Protein AF-K0K328-F1 (afdb_monomer_lite)

Organism: Saccharothrix espanaensis (strain ATCC 51144 / DSM 44229 / JCM 9112 / NBRC 15066 / NRRL 15764) (NCBI:txid1179773)

Secondary structure (DSSP, 8-state):
--PPP---------------------TT--PPPPGGGGEEEEEEEEEEEESSHHHHHHHHHHHHHHHHHTT-SSEEEEEEEEEEEEEETTTTEEEEEEEEEEEEE-

Foldseek 3Di:
DDDDDDDDDDDDDDDDDDDPPPDPCPPPDPDPDDQVNQKDKDKFKFKAKDLDQVVRQVVRQVVRVVVRCVVAPDWDDKDKDFPDWDQDPVVSMIMTMMMIMTIGGD

pLDDT: mean 77.85, std 23.93, range [34.28, 98.5]

Radius of gyration: 21.7 Å; chains: 1; bounding box: 58×26×58 Å

Structure (mmCIF, N/CA/C/O backbone):
data_AF-K0K328-F1
#
_entry.id   AF-K0K328-F1
#
loop_
_atom_site.group_PDB
_atom_site.id
_atom_site.type_symbol
_atom_site.label_atom_id
_atom_site.label_alt_id
_atom_site.label_comp_id
_atom_site.label_asym_id
_atom_site.label_entity_id
_atom_site.label_seq_id
_atom_site.pdbx_PDB_ins_code
_atom_site.Cartn_x
_atom_site.Cartn_y
_atom_site.Cartn_z
_atom_site.occupancy
_atom_site.B_iso_or_equiv
_atom_site.auth_seq_id
_atom_site.auth_comp_id
_atom_site.auth_asym_id
_atom_site.auth_atom_id
_atom_site.pdbx_PDB_model_num
ATOM 1 N N . MET A 1 1 ? -30.742 -14.730 1.584 1.00 39.69 1 MET A N 1
ATOM 2 C CA . MET A 1 1 ? -30.727 -14.140 0.227 1.00 39.69 1 MET A CA 1
ATOM 3 C C . MET A 1 1 ? -29.279 -14.126 -0.249 1.00 39.69 1 MET A C 1
ATOM 5 O O . MET A 1 1 ? -28.465 -13.455 0.364 1.00 39.69 1 MET A O 1
ATOM 9 N N . ARG A 1 2 ? -28.933 -14.967 -1.229 1.00 35.38 2 ARG A N 1
ATOM 10 C CA . ARG A 1 2 ? -27.589 -15.106 -1.825 1.00 35.38 2 ARG A CA 1
ATOM 11 C C . ARG A 1 2 ? -27.663 -14.561 -3.255 1.00 35.38 2 ARG A C 1
ATOM 13 O O . ARG A 1 2 ? -28.539 -15.038 -3.973 1.00 35.38 2 ARG A O 1
ATOM 20 N N . PRO A 1 3 ? -26.787 -13.649 -3.701 1.00 40.34 3 PRO A N 1
ATOM 21 C CA . PRO A 1 3 ? -26.624 -13.418 -5.126 1.00 40.34 3 PRO A CA 1
ATOM 22 C C . PRO A 1 3 ? -25.615 -14.415 -5.713 1.00 40.34 3 PRO A C 1
ATOM 24 O O . PRO A 1 3 ? -24.535 -14.646 -5.168 1.00 40.34 3 PRO A O 1
ATOM 27 N N . LEU A 1 4 ? -26.046 -15.040 -6.806 1.00 41.91 4 LEU A N 1
ATOM 28 C CA . LEU A 1 4 ? -25.312 -15.956 -7.672 1.00 41.91 4 LEU A CA 1
ATOM 29 C C . LEU A 1 4 ? -24.275 -15.184 -8.504 1.00 41.91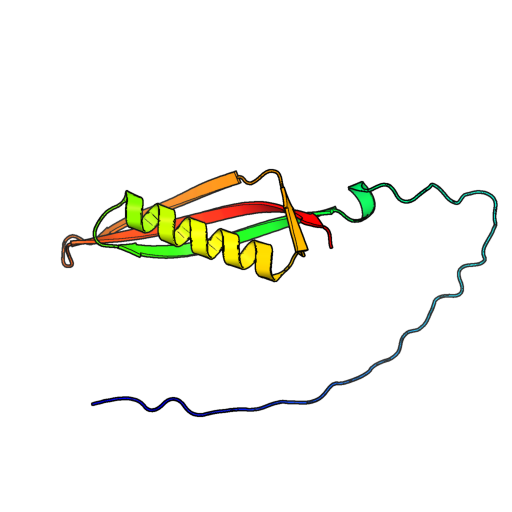 4 LEU A C 1
ATOM 31 O O . LEU A 1 4 ? -24.595 -14.153 -9.088 1.00 41.91 4 LEU A O 1
ATOM 35 N N . PHE A 1 5 ? -23.057 -15.717 -8.581 1.00 42.94 5 PHE A N 1
ATOM 36 C CA . PHE A 1 5 ? -22.024 -15.345 -9.551 1.00 42.94 5 PHE A CA 1
ATOM 37 C C . PHE A 1 5 ? -22.144 -16.246 -10.787 1.00 42.94 5 PHE A C 1
ATOM 39 O O . PHE A 1 5 ? -22.108 -17.462 -10.630 1.00 42.94 5 PHE A O 1
ATOM 46 N N . LEU A 1 6 ? -22.258 -15.666 -11.985 1.00 34.81 6 LEU A N 1
ATOM 47 C CA . LEU A 1 6 ? -22.061 -16.284 -13.314 1.00 34.81 6 LEU A CA 1
ATOM 48 C C . LEU A 1 6 ? -22.251 -15.159 -14.359 1.00 34.81 6 LEU A C 1
ATOM 50 O O . LEU A 1 6 ? -23.157 -14.358 -14.181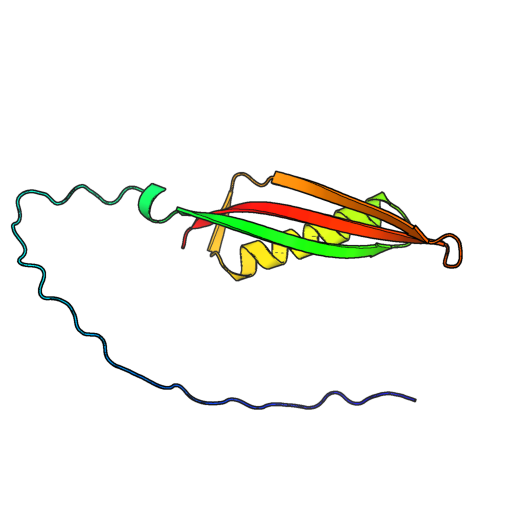 1.00 34.81 6 LEU A O 1
ATOM 54 N N . SER A 1 7 ? -21.574 -15.011 -15.495 1.00 34.28 7 SER A N 1
ATOM 55 C CA . SER A 1 7 ? -20.300 -15.448 -16.071 1.00 34.28 7 SER A CA 1
ATOM 56 C C . SER A 1 7 ? -20.155 -14.663 -17.397 1.00 34.28 7 SER A C 1
ATOM 58 O O . SER A 1 7 ? -21.168 -14.321 -18.000 1.00 34.28 7 SER A O 1
ATOM 60 N N . ALA A 1 8 ? -18.914 -14.434 -17.835 1.00 42.53 8 ALA A N 1
ATOM 61 C CA . ALA A 1 8 ? -18.434 -14.215 -19.212 1.00 42.53 8 ALA A CA 1
ATOM 62 C C . ALA A 1 8 ? -19.099 -13.184 -20.161 1.00 42.53 8 ALA A C 1
ATOM 64 O O . ALA A 1 8 ? -20.196 -13.401 -20.660 1.00 42.53 8 ALA A O 1
ATOM 65 N N . VAL A 1 9 ? -18.296 -12.212 -20.625 1.00 34.62 9 VAL A N 1
ATOM 66 C CA . VAL A 1 9 ? -18.215 -11.862 -22.059 1.00 34.62 9 VAL A CA 1
ATOM 67 C C . VAL A 1 9 ? -16.747 -11.629 -22.430 1.00 34.62 9 VAL A C 1
ATOM 69 O O . VAL A 1 9 ? -16.123 -10.657 -22.013 1.00 34.62 9 VAL A O 1
ATOM 72 N N . ILE A 1 10 ? -16.205 -12.558 -23.216 1.00 47.03 10 ILE A N 1
ATOM 73 C CA . ILE A 1 10 ? -15.003 -12.385 -24.034 1.00 47.03 10 ILE A CA 1
ATOM 74 C C . ILE A 1 10 ? -15.436 -11.576 -25.262 1.00 47.03 10 ILE A C 1
ATOM 76 O O . ILE A 1 10 ? -16.369 -11.985 -25.949 1.00 47.03 10 ILE A O 1
ATOM 80 N N . ALA A 1 11 ? -14.770 -10.456 -25.550 1.00 39.94 11 ALA A N 1
ATOM 81 C CA . ALA A 1 11 ? -14.957 -9.709 -26.793 1.00 39.94 11 ALA A CA 1
ATOM 82 C C . ALA A 1 11 ? -13.598 -9.280 -27.370 1.00 39.94 11 ALA A C 1
ATOM 84 O O . ALA A 1 11 ? -12.996 -8.289 -26.975 1.00 39.94 11 ALA A O 1
ATOM 85 N N . THR A 1 12 ? -13.122 -10.161 -28.245 1.00 41.50 12 THR A N 1
ATOM 86 C CA . THR A 1 12 ? -12.436 -9.975 -29.529 1.00 41.50 12 THR A CA 1
ATOM 87 C C . THR A 1 12 ? -11.703 -8.661 -29.826 1.00 41.50 12 THR A C 1
ATOM 89 O O . THR A 1 12 ? -12.272 -7.574 -29.863 1.00 41.50 12 THR A O 1
ATOM 92 N N . ALA A 1 13 ? -10.432 -8.850 -30.185 1.00 45.41 13 ALA A N 1
ATOM 93 C CA . ALA A 1 13 ? -9.509 -7.914 -30.802 1.00 45.41 13 ALA A CA 1
ATOM 94 C C . ALA A 1 13 ? -10.108 -7.062 -31.935 1.00 45.41 13 ALA A C 1
ATOM 96 O O . ALA A 1 13 ? -10.700 -7.581 -32.882 1.00 45.41 13 ALA A O 1
ATOM 97 N N . LEU A 1 14 ? -9.809 -5.765 -31.889 1.00 40.25 14 LEU A N 1
ATOM 98 C CA . LEU A 1 14 ? -9.791 -4.884 -33.051 1.00 40.25 14 LEU A CA 1
ATOM 99 C C . LEU A 1 14 ? -8.333 -4.513 -33.328 1.00 40.25 14 LEU A C 1
ATOM 101 O O . LEU A 1 14 ? -7.743 -3.670 -32.658 1.00 40.25 14 LEU A O 1
ATOM 105 N N . LEU A 1 15 ? -7.757 -5.214 -34.307 1.00 46.06 15 LEU A N 1
ATOM 106 C CA . LEU A 1 15 ? -6.562 -4.793 -35.028 1.00 46.06 15 LEU A CA 1
ATOM 107 C C . LEU A 1 15 ? -6.820 -3.436 -35.686 1.00 46.06 15 LEU A C 1
ATOM 109 O O . LEU A 1 15 ? -7.807 -3.311 -36.402 1.00 46.06 15 LEU A O 1
ATOM 113 N N . LEU A 1 16 ? -5.889 -2.492 -35.560 1.00 39.25 16 LEU A N 1
ATOM 114 C CA . LEU A 1 16 ? -5.620 -1.482 -36.588 1.00 39.25 16 LEU A CA 1
ATOM 115 C C . LEU A 1 16 ? -4.098 -1.186 -36.624 1.00 39.25 16 LEU A C 1
ATOM 117 O O . LEU A 1 16 ? -3.400 -1.450 -35.645 1.00 39.25 16 LEU A O 1
ATOM 121 N N . PRO A 1 17 ? -3.565 -0.752 -37.780 1.00 39.78 17 PRO A N 1
ATOM 122 C CA . PRO A 1 17 ? -2.297 -1.223 -38.334 1.00 39.78 17 PRO A CA 1
ATOM 123 C C . PRO A 1 17 ? -1.038 -0.594 -37.734 1.00 39.78 17 PRO A C 1
ATOM 125 O O . PRO A 1 17 ? -0.935 0.617 -37.549 1.00 39.78 17 PRO A O 1
ATOM 128 N N . ALA A 1 18 ? -0.028 -1.448 -37.564 1.00 42.12 18 ALA A N 1
ATOM 129 C CA . ALA A 1 18 ? 1.363 -1.057 -37.448 1.00 42.12 18 ALA A CA 1
ATOM 130 C C . ALA A 1 18 ? 1.844 -0.466 -38.783 1.00 42.12 18 ALA A C 1
ATOM 132 O O . ALA A 1 18 ? 2.024 -1.186 -39.763 1.00 42.12 18 ALA A O 1
ATOM 133 N N . THR A 1 19 ? 2.093 0.837 -38.818 1.00 43.16 19 THR A N 1
ATOM 134 C CA . THR A 1 19 ? 3.091 1.403 -39.728 1.00 43.16 19 THR A CA 1
ATOM 135 C C . THR A 1 19 ? 4.434 1.383 -39.007 1.00 43.16 19 THR A C 1
ATOM 137 O O . THR A 1 19 ? 4.629 2.205 -38.108 1.00 43.16 19 THR A O 1
ATOM 140 N N . PRO A 1 20 ? 5.384 0.497 -39.353 1.00 41.09 20 PRO A N 1
ATOM 141 C CA . PRO A 1 20 ? 6.772 0.793 -39.058 1.00 41.09 20 PRO A CA 1
ATOM 142 C C . PRO A 1 20 ? 7.144 1.995 -39.928 1.00 41.09 20 PRO A C 1
ATOM 144 O O . PRO A 1 20 ? 7.231 1.894 -41.151 1.00 41.09 20 PRO A O 1
ATOM 147 N N . ALA A 1 21 ? 7.303 3.160 -39.303 1.00 39.59 21 ALA A N 1
ATOM 148 C CA . ALA A 1 21 ? 8.051 4.235 -39.927 1.00 39.59 21 ALA A CA 1
ATOM 149 C C . ALA A 1 21 ? 9.443 3.669 -40.223 1.00 39.59 21 ALA A C 1
ATOM 151 O O . ALA A 1 21 ? 10.137 3.226 -39.307 1.00 39.59 21 ALA A O 1
ATOM 152 N N . SER A 1 22 ? 9.800 3.603 -41.504 1.00 44.69 22 SER A N 1
ATOM 153 C CA . SER A 1 22 ? 11.115 3.182 -41.968 1.00 44.69 22 SER A CA 1
ATOM 154 C C . SER A 1 22 ? 12.178 4.058 -41.311 1.00 44.69 22 SER A C 1
ATOM 156 O O . SER A 1 22 ? 12.446 5.168 -41.762 1.00 44.69 22 SER A O 1
ATOM 158 N N . ALA A 1 23 ? 12.768 3.568 -40.224 1.00 45.69 23 ALA A N 1
ATOM 159 C CA . ALA A 1 23 ? 13.988 4.125 -39.682 1.00 45.69 23 ALA A CA 1
ATOM 160 C C . ALA A 1 23 ? 15.114 3.693 -40.621 1.00 45.69 23 ALA A C 1
ATOM 162 O O . ALA A 1 23 ? 15.509 2.530 -40.651 1.00 45.69 23 ALA A O 1
ATOM 163 N N . THR A 1 24 ? 15.584 4.629 -41.438 1.00 43.47 24 THR A N 1
ATOM 164 C CA . THR A 1 24 ? 16.901 4.574 -42.070 1.00 43.47 24 THR A CA 1
ATOM 165 C C . THR A 1 24 ? 17.936 4.256 -40.995 1.00 43.47 24 THR A C 1
ATOM 167 O O . THR A 1 24 ? 18.235 5.093 -40.145 1.00 43.47 24 THR A O 1
ATOM 170 N N . THR A 1 25 ? 18.436 3.023 -41.000 1.00 45.47 25 THR A N 1
ATOM 171 C CA . THR A 1 25 ? 19.501 2.566 -40.112 1.00 45.47 25 THR A CA 1
ATOM 172 C C . THR A 1 25 ? 20.817 3.161 -40.597 1.00 45.47 25 THR A C 1
ATOM 174 O O . THR A 1 25 ? 21.470 2.610 -41.479 1.00 45.47 25 THR A O 1
ATOM 177 N N . ASP A 1 26 ? 21.194 4.307 -40.037 1.00 45.47 26 ASP A N 1
ATOM 178 C CA . ASP A 1 26 ? 22.576 4.774 -40.070 1.00 45.47 26 ASP A CA 1
ATOM 179 C C . ASP A 1 26 ? 23.320 4.045 -38.927 1.00 45.47 26 ASP A C 1
ATOM 181 O O . ASP A 1 26 ? 22.944 4.203 -37.760 1.00 45.47 26 ASP A O 1
ATOM 185 N N . PRO A 1 27 ? 24.306 3.168 -39.196 1.00 48.41 27 PRO A N 1
ATOM 186 C CA . PRO A 1 27 ? 24.867 2.255 -38.191 1.00 48.41 27 PRO A CA 1
ATOM 187 C C . PRO A 1 27 ? 25.812 2.925 -37.174 1.00 48.41 27 PRO A C 1
ATOM 189 O O . PRO A 1 27 ? 26.465 2.229 -36.398 1.00 48.41 27 PRO A O 1
ATOM 192 N N . ALA A 1 28 ? 25.905 4.257 -37.148 1.00 52.31 28 ALA A N 1
ATOM 193 C CA . ALA A 1 28 ? 26.913 4.981 -36.371 1.00 52.31 28 ALA A CA 1
ATOM 194 C C . ALA A 1 28 ? 26.473 5.442 -34.965 1.00 52.31 28 ALA A C 1
ATOM 196 O O . ALA A 1 28 ? 27.301 5.979 -34.231 1.00 52.31 28 ALA A O 1
ATOM 197 N N . THR A 1 29 ? 25.221 5.215 -34.544 1.00 54.19 29 THR A N 1
ATOM 198 C CA . THR A 1 29 ? 24.727 5.773 -33.264 1.00 54.19 29 THR A CA 1
ATOM 199 C C . THR A 1 29 ? 23.797 4.839 -32.486 1.00 54.19 29 THR A C 1
ATOM 201 O O . THR A 1 29 ? 22.813 5.273 -31.892 1.00 54.19 29 THR A O 1
ATOM 204 N N . ALA A 1 30 ? 24.091 3.538 -32.450 1.00 51.94 30 ALA A N 1
ATOM 205 C CA . ALA A 1 30 ? 23.432 2.635 -31.508 1.00 51.94 30 ALA A CA 1
ATOM 206 C C . ALA A 1 30 ? 24.031 2.840 -30.104 1.00 51.94 30 ALA A C 1
ATOM 208 O O . ALA A 1 30 ? 25.015 2.201 -29.734 1.00 51.94 30 ALA A O 1
ATOM 209 N N . HIS A 1 31 ? 23.465 3.763 -29.323 1.00 60.59 31 HIS A N 1
ATOM 210 C CA . HIS A 1 31 ? 23.716 3.782 -27.882 1.00 60.59 31 HIS A CA 1
ATOM 211 C C . HIS A 1 31 ? 23.148 2.476 -27.299 1.00 60.59 31 HIS A C 1
ATOM 213 O O . HIS A 1 31 ? 22.010 2.130 -27.631 1.00 60.59 31 HIS A O 1
ATOM 219 N N . PRO A 1 32 ? 23.902 1.707 -26.495 1.00 61.12 32 PRO A N 1
ATOM 220 C CA . PRO A 1 32 ? 23.358 0.496 -25.901 1.00 61.12 32 PRO A CA 1
ATOM 221 C C . PRO A 1 32 ? 22.195 0.889 -24.988 1.00 61.12 32 PRO A C 1
ATOM 223 O O . PRO A 1 32 ? 22.380 1.706 -24.087 1.00 61.12 32 PRO A O 1
ATOM 226 N N . ALA A 1 33 ? 21.008 0.327 -25.234 1.00 63.75 33 ALA A N 1
ATOM 227 C CA . ALA A 1 33 ? 19.867 0.503 -24.346 1.00 63.75 33 ALA A CA 1
ATOM 228 C C . ALA A 1 33 ? 20.283 0.059 -22.938 1.00 63.75 33 ALA A C 1
ATOM 230 O O . ALA A 1 33 ? 20.724 -1.074 -22.721 1.00 63.75 33 ALA A O 1
ATOM 231 N N . THR A 1 34 ? 20.220 0.985 -21.994 1.00 64.44 34 THR A N 1
ATOM 232 C CA . THR A 1 34 ? 20.568 0.749 -20.599 1.00 64.44 34 THR A CA 1
ATOM 233 C C . THR A 1 34 ? 19.359 0.181 -19.860 1.00 64.44 34 THR A C 1
ATOM 235 O O . THR A 1 34 ? 18.219 0.369 -20.271 1.00 64.44 34 THR A O 1
ATOM 238 N N . ALA A 1 35 ? 19.569 -0.494 -18.724 1.00 60.88 35 ALA A N 1
ATOM 239 C CA . ALA A 1 35 ? 18.464 -0.992 -17.894 1.00 60.88 35 ALA A CA 1
ATOM 240 C C . ALA A 1 35 ? 17.478 0.120 -17.471 1.00 60.88 35 ALA A C 1
ATOM 242 O O . ALA A 1 35 ? 16.312 -0.164 -17.218 1.00 60.88 35 ALA A O 1
ATOM 243 N N . ALA A 1 36 ? 17.927 1.382 -17.438 1.00 63.09 36 ALA A N 1
ATOM 244 C CA . ALA A 1 36 ? 17.075 2.535 -17.166 1.00 63.09 36 ALA A CA 1
ATOM 245 C C . ALA A 1 36 ? 15.998 2.748 -18.245 1.00 63.09 36 ALA A C 1
ATOM 247 O O . ALA A 1 36 ? 14.884 3.144 -17.905 1.00 63.09 36 ALA A O 1
ATOM 248 N N . ASP A 1 37 ? 16.292 2.410 -19.506 1.00 71.44 37 ASP A N 1
ATOM 249 C CA . ASP A 1 37 ? 15.388 2.603 -20.650 1.00 71.44 37 ASP A CA 1
ATOM 250 C C . ASP A 1 37 ? 14.163 1.674 -20.607 1.00 71.44 37 ASP A C 1
ATOM 252 O O . ASP A 1 37 ? 13.157 1.939 -21.263 1.00 71.44 37 ASP A O 1
ATOM 256 N N . TYR A 1 38 ? 14.219 0.616 -19.791 1.00 76.38 38 TYR A N 1
ATOM 257 C CA . TYR A 1 38 ? 13.124 -0.338 -19.584 1.00 76.38 38 TYR A CA 1
ATOM 258 C C . TYR A 1 38 ? 12.438 -0.181 -18.225 1.00 76.38 38 TYR A C 1
ATOM 260 O O . TYR A 1 38 ? 11.557 -0.970 -17.888 1.00 76.38 38 TYR A O 1
ATOM 268 N N . THR A 1 39 ? 12.831 0.814 -17.423 1.00 87.25 39 THR A N 1
ATOM 269 C CA . THR A 1 39 ? 12.221 1.062 -16.112 1.00 87.25 39 THR A CA 1
ATOM 270 C C . THR A 1 39 ? 11.275 2.255 -16.138 1.00 87.25 39 THR A C 1
ATOM 272 O O . THR A 1 39 ? 11.621 3.336 -16.602 1.00 87.25 39 THR A O 1
ATOM 275 N N . VAL A 1 40 ? 10.076 2.078 -15.586 1.00 90.56 40 VAL A N 1
ATOM 276 C CA . VAL A 1 40 ? 9.007 3.078 -15.558 1.00 90.56 40 VAL A CA 1
ATOM 277 C C . VAL A 1 40 ? 8.536 3.297 -14.119 1.00 90.56 40 VAL A C 1
ATOM 279 O O . VAL A 1 40 ? 8.178 2.332 -13.436 1.00 90.56 40 VAL A O 1
ATOM 282 N N . PRO A 1 41 ? 8.482 4.550 -13.631 1.00 92.69 41 PRO A N 1
ATOM 283 C CA . PRO A 1 41 ? 7.845 4.868 -12.360 1.00 92.69 41 PRO A CA 1
ATOM 284 C C . PRO A 1 41 ? 6.351 4.541 -12.398 1.00 92.69 41 PRO A C 1
ATOM 286 O O . PRO A 1 41 ? 5.632 4.936 -13.316 1.00 92.69 41 PRO A O 1
ATOM 289 N N . ARG A 1 42 ? 5.867 3.846 -11.373 1.00 93.25 42 ARG A N 1
ATOM 290 C CA . ARG A 1 42 ? 4.465 3.465 -11.215 1.00 93.25 42 ARG A CA 1
ATOM 291 C C . ARG A 1 42 ? 3.967 3.859 -9.839 1.00 93.25 42 ARG A C 1
ATOM 293 O O . ARG A 1 42 ? 4.706 3.840 -8.855 1.00 93.25 42 ARG A O 1
ATOM 300 N N . SER A 1 43 ? 2.685 4.183 -9.772 1.00 96.00 43 SER A N 1
ATOM 301 C CA . SER A 1 43 ? 1.993 4.416 -8.517 1.00 96.00 43 SER A CA 1
ATOM 302 C C . SER A 1 43 ? 0.551 3.944 -8.600 1.00 96.00 43 SER A C 1
ATOM 304 O O . SER A 1 43 ? -0.059 3.928 -9.669 1.00 96.00 43 SER A O 1
ATOM 306 N N . ALA A 1 44 ? 0.015 3.546 -7.455 1.00 97.12 44 ALA A N 1
ATOM 307 C CA . ALA A 1 44 ? -1.391 3.237 -7.298 1.00 97.12 44 ALA A CA 1
ATOM 308 C C . ALA A 1 44 ? -1.855 3.650 -5.906 1.00 97.12 44 ALA A C 1
ATOM 310 O O . ALA A 1 44 ? -1.085 3.646 -4.943 1.00 97.12 44 ALA A O 1
ATOM 311 N N . THR A 1 45 ? -3.138 3.970 -5.806 1.00 98.12 45 THR A N 1
ATOM 312 C CA . THR A 1 45 ? -3.792 4.287 -4.541 1.00 98.12 45 THR A CA 1
ATOM 313 C C . THR A 1 45 ? -4.879 3.262 -4.297 1.00 98.12 45 THR A C 1
ATOM 315 O O . THR A 1 45 ? -5.619 2.890 -5.206 1.00 98.12 45 THR A O 1
ATOM 318 N N . SER A 1 46 ? -4.981 2.783 -3.067 1.00 98.19 46 SER A N 1
ATOM 319 C CA . SER A 1 46 ? -6.030 1.851 -2.666 1.00 98.19 46 SER A CA 1
ATOM 320 C C . SER A 1 46 ? -6.520 2.163 -1.267 1.00 98.19 46 SER A C 1
ATOM 322 O O . SER A 1 46 ? -5.863 2.858 -0.491 1.00 98.19 46 SER A O 1
ATOM 324 N N . SER A 1 47 ? -7.708 1.659 -0.958 1.00 97.94 47 SER A N 1
ATOM 325 C CA . SER A 1 47 ? -8.356 1.853 0.329 1.00 97.94 47 SER A CA 1
ATOM 326 C C . SER A 1 47 ? -8.861 0.541 0.893 1.00 97.94 47 SER A C 1
ATOM 328 O O . SER A 1 47 ? -9.355 -0.304 0.148 1.00 97.94 47 SER A O 1
ATOM 330 N N . ALA A 1 48 ? -8.780 0.401 2.209 1.00 98.00 48 ALA A N 1
ATOM 331 C CA . ALA A 1 48 ? -9.261 -0.768 2.920 1.00 98.00 48 ALA A CA 1
ATOM 332 C C . ALA A 1 48 ? -9.793 -0.381 4.301 1.00 98.00 48 ALA A C 1
ATOM 334 O O . ALA A 1 48 ? -9.434 0.668 4.841 1.00 98.00 48 ALA A O 1
ATOM 335 N N . SER A 1 49 ? -10.629 -1.251 4.868 1.00 97.88 49 SER A N 1
ATOM 336 C CA . SER A 1 49 ? -11.177 -1.072 6.210 1.00 97.88 49 SER A CA 1
ATOM 337 C C . SER A 1 49 ? -10.901 -2.285 7.089 1.00 97.88 49 SER A C 1
ATOM 339 O O . SER A 1 49 ? -11.029 -3.421 6.636 1.00 97.88 49 SER A O 1
ATOM 341 N N . ALA A 1 50 ? -10.554 -2.043 8.351 1.00 97.69 50 ALA A N 1
ATOM 342 C CA . ALA A 1 50 ? -10.285 -3.079 9.345 1.00 97.69 50 ALA A CA 1
ATOM 343 C C . ALA A 1 50 ? -10.665 -2.606 10.757 1.00 97.69 50 ALA A C 1
ATOM 345 O O . ALA A 1 50 ? -10.926 -1.428 10.981 1.00 97.69 50 ALA A O 1
ATOM 346 N N . ARG A 1 51 ? -10.682 -3.524 11.732 1.00 96.19 51 ARG A N 1
ATOM 347 C CA . ARG A 1 51 ? -10.981 -3.205 13.145 1.00 96.19 51 ARG A CA 1
ATOM 348 C C . ARG A 1 51 ? -9.847 -2.474 13.881 1.00 96.19 51 ARG A C 1
ATOM 350 O O . ARG A 1 51 ? -10.045 -2.063 15.014 1.00 96.19 51 ARG A O 1
ATOM 357 N N . GLY A 1 52 ? -8.687 -2.302 13.252 1.00 95.19 52 GLY A N 1
ATOM 358 C CA . GLY A 1 52 ? -7.565 -1.527 13.783 1.00 95.19 52 GLY A CA 1
ATOM 359 C C . GLY A 1 52 ? -6.965 -0.636 12.702 1.00 95.19 52 GLY A C 1
ATOM 360 O O . GLY A 1 52 ? -7.009 -0.993 11.521 1.00 95.19 52 GLY A O 1
ATOM 361 N N . SER A 1 53 ? -6.412 0.509 13.105 1.00 96.56 53 SER A N 1
ATOM 362 C CA . SER A 1 53 ? -5.771 1.470 12.200 1.00 96.56 53 SER A CA 1
ATOM 363 C C . SER A 1 53 ? -4.659 0.822 11.385 1.00 96.56 53 SER A C 1
ATOM 365 O O . SER A 1 53 ? -4.637 0.953 10.163 1.00 96.56 53 SER A O 1
ATOM 367 N N . ASP A 1 54 ? -3.791 0.062 12.049 1.00 97.75 54 ASP A N 1
ATOM 368 C CA . ASP A 1 54 ? -2.598 -0.518 11.432 1.00 97.75 54 ASP A CA 1
ATOM 369 C C . ASP A 1 54 ? -2.988 -1.596 10.425 1.00 97.75 54 ASP A C 1
ATOM 371 O O . ASP A 1 54 ? -2.541 -1.570 9.284 1.00 97.75 54 ASP A O 1
ATOM 375 N N . ALA A 1 55 ? -3.947 -2.452 10.788 1.00 97.81 55 ALA A N 1
ATOM 376 C CA . ALA A 1 55 ? -4.500 -3.448 9.878 1.00 97.81 55 ALA A CA 1
ATOM 377 C C . ALA A 1 55 ? -5.170 -2.806 8.648 1.00 97.81 55 ALA A C 1
ATOM 379 O O . ALA A 1 55 ? -5.053 -3.328 7.540 1.00 97.81 55 ALA A O 1
ATOM 380 N N . ALA A 1 56 ? -5.861 -1.670 8.810 1.00 97.75 56 ALA A N 1
ATOM 381 C CA . ALA A 1 56 ? -6.466 -0.959 7.684 1.00 97.75 56 ALA A CA 1
ATOM 382 C C . ALA A 1 56 ? -5.390 -0.373 6.754 1.00 97.75 56 ALA A C 1
ATOM 384 O O . ALA A 1 56 ? -5.521 -0.466 5.532 1.00 97.75 56 ALA A O 1
ATOM 385 N N . ILE A 1 57 ? -4.319 0.191 7.324 1.00 98.31 57 ILE A N 1
ATOM 386 C CA . ILE A 1 57 ? -3.176 0.742 6.584 1.00 98.31 57 ILE A CA 1
ATOM 387 C C . ILE A 1 57 ? -2.425 -0.364 5.839 1.00 98.31 57 ILE A C 1
ATOM 389 O O . ILE A 1 57 ? -2.215 -0.238 4.635 1.00 98.31 57 ILE A O 1
ATOM 393 N N . GLU A 1 58 ? -2.051 -1.451 6.515 1.00 98.25 58 GLU A N 1
ATOM 394 C CA . GLU A 1 58 ? -1.320 -2.577 5.921 1.00 98.25 58 GLU A CA 1
ATOM 395 C C . GLU A 1 58 ? -2.110 -3.230 4.784 1.00 98.25 58 GLU A C 1
ATOM 397 O O . GLU A 1 58 ? -1.555 -3.536 3.723 1.00 98.25 58 GLU A O 1
ATOM 402 N N . LEU A 1 59 ? -3.422 -3.392 4.966 1.00 98.19 59 LEU A N 1
ATOM 403 C CA . LEU A 1 59 ? -4.293 -3.961 3.947 1.00 98.19 59 LEU A CA 1
ATOM 404 C C . LEU A 1 59 ? -4.418 -3.032 2.731 1.00 98.19 59 LEU A C 1
ATOM 406 O O . LEU A 1 59 ? -4.262 -3.479 1.594 1.00 98.19 59 LEU A O 1
ATOM 410 N N . ALA A 1 60 ? -4.625 -1.730 2.954 1.00 98.00 60 ALA A N 1
ATOM 411 C CA . ALA A 1 60 ? -4.667 -0.738 1.881 1.00 98.00 60 ALA A CA 1
ATOM 412 C C . ALA A 1 60 ? -3.326 -0.650 1.131 1.00 98.00 60 ALA A C 1
ATOM 414 O O . ALA A 1 60 ? -3.314 -0.588 -0.099 1.00 98.00 60 ALA A O 1
ATOM 415 N N . ALA A 1 61 ? -2.201 -0.701 1.852 1.00 97.88 61 ALA A N 1
ATOM 416 C CA . ALA A 1 61 ? -0.858 -0.719 1.279 1.00 97.88 61 ALA A CA 1
ATOM 417 C C . ALA A 1 61 ? -0.622 -1.972 0.425 1.00 97.88 61 ALA A C 1
ATOM 419 O O . ALA A 1 61 ? -0.079 -1.874 -0.674 1.00 97.88 61 ALA A O 1
ATOM 420 N N . SER A 1 62 ? -1.076 -3.135 0.896 1.00 98.19 62 SER A N 1
ATOM 421 C CA . SER A 1 62 ? -0.975 -4.404 0.169 1.00 98.19 62 SER A CA 1
ATOM 422 C C . SER A 1 62 ? -1.778 -4.378 -1.1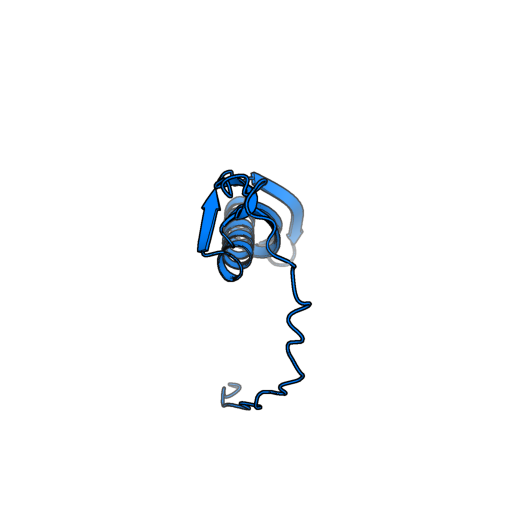32 1.00 98.19 62 SER A C 1
ATOM 424 O O . SER A 1 62 ? -1.269 -4.790 -2.174 1.00 98.19 62 SER A O 1
ATOM 426 N N . TYR A 1 63 ? -2.997 -3.831 -1.108 1.00 98.00 63 TYR A N 1
ATOM 427 C CA . TYR A 1 63 ? -3.803 -3.652 -2.319 1.00 98.00 63 TYR A CA 1
ATOM 428 C C . TYR A 1 63 ? -3.184 -2.645 -3.293 1.00 98.00 63 TYR A C 1
ATOM 430 O O . TYR A 1 63 ? -3.092 -2.938 -4.484 1.00 98.00 63 TYR A O 1
ATOM 438 N N . ALA A 1 64 ? -2.678 -1.511 -2.798 1.00 97.38 64 ALA A N 1
ATOM 439 C CA . ALA A 1 64 ? -1.993 -0.526 -3.634 1.00 97.38 64 ALA A CA 1
ATOM 440 C C . ALA A 1 64 ? -0.734 -1.123 -4.283 1.00 97.38 64 ALA A C 1
ATOM 442 O O . ALA A 1 64 ? -0.493 -0.940 -5.475 1.00 97.38 64 ALA A O 1
ATOM 443 N N . ARG A 1 65 ? 0.040 -1.907 -3.523 1.00 96.25 65 ARG A N 1
ATOM 444 C CA . ARG A 1 65 ? 1.195 -2.647 -4.037 1.00 96.25 65 ARG A CA 1
ATOM 445 C C . ARG A 1 65 ? 0.785 -3.637 -5.124 1.00 96.25 65 ARG A C 1
ATOM 447 O O . ARG A 1 65 ? 1.399 -3.655 -6.186 1.00 96.25 65 ARG A O 1
ATOM 454 N N . GLY A 1 66 ? -0.257 -4.429 -4.873 1.00 95.94 66 GLY A N 1
ATOM 455 C CA . GLY A 1 66 ? -0.793 -5.381 -5.845 1.00 95.94 66 GLY A CA 1
ATOM 456 C C . GLY A 1 66 ? -1.205 -4.704 -7.153 1.00 95.94 66 GLY A C 1
ATOM 457 O O . GLY A 1 66 ? -0.881 -5.206 -8.224 1.00 95.94 66 GLY A O 1
ATOM 458 N N . ALA A 1 67 ? -1.828 -3.526 -7.077 1.00 94.81 67 ALA A N 1
ATOM 459 C CA . ALA A 1 67 ? -2.195 -2.741 -8.253 1.00 94.81 67 ALA A CA 1
ATOM 460 C C . ALA A 1 67 ? -0.977 -2.231 -9.046 1.00 94.81 67 ALA A C 1
ATOM 462 O O . ALA A 1 67 ? -1.028 -2.203 -10.271 1.00 94.81 67 ALA A O 1
ATOM 463 N N . VAL A 1 68 ? 0.129 -1.873 -8.381 1.00 93.75 68 VAL A N 1
ATOM 464 C CA . VAL A 1 68 ? 1.386 -1.513 -9.065 1.00 93.75 68 VAL A CA 1
ATOM 465 C C . VAL A 1 68 ? 2.006 -2.731 -9.763 1.00 93.75 68 VAL A C 1
ATOM 467 O O . VAL A 1 68 ? 2.383 -2.634 -10.929 1.00 93.75 68 VAL A O 1
ATOM 470 N N . VAL A 1 69 ? 2.066 -3.883 -9.084 1.00 93.25 69 VAL A N 1
ATOM 471 C CA . VAL A 1 69 ? 2.640 -5.127 -9.641 1.00 93.25 69 VAL A CA 1
ATOM 472 C C . VAL A 1 69 ? 1.778 -5.711 -10.765 1.00 93.25 69 VAL A C 1
ATOM 474 O O . VAL A 1 69 ? 2.295 -6.339 -11.675 1.00 93.25 69 VAL A O 1
ATOM 477 N N . ALA A 1 70 ? 0.467 -5.468 -10.783 1.00 88.69 70 ALA A N 1
ATOM 478 C CA . ALA A 1 70 ? -0.387 -5.932 -11.879 1.00 88.69 70 ALA A CA 1
ATOM 479 C C . ALA A 1 70 ? -0.013 -5.333 -13.254 1.00 88.69 70 ALA A C 1
ATOM 481 O O . ALA A 1 70 ? -0.447 -5.851 -14.280 1.00 88.69 70 ALA A O 1
ATOM 482 N N . VAL A 1 71 ? 0.770 -4.246 -13.283 1.00 80.19 71 VAL A N 1
ATOM 483 C CA . VAL A 1 71 ? 1.138 -3.511 -14.505 1.00 80.19 71 VAL A CA 1
ATOM 484 C C . VAL A 1 71 ? 2.644 -3.585 -14.812 1.00 80.19 71 VAL A C 1
ATOM 486 O O . VAL A 1 71 ? 3.078 -3.068 -15.838 1.00 80.19 71 VAL A O 1
ATOM 489 N N . GLY A 1 72 ? 3.455 -4.204 -13.949 1.00 77.12 72 GLY A N 1
ATOM 490 C CA . GLY A 1 72 ? 4.906 -4.314 -14.124 1.00 77.12 72 GLY A CA 1
ATOM 491 C C . GLY A 1 72 ? 5.448 -5.607 -13.529 1.00 77.12 72 GLY A C 1
ATOM 492 O O . GLY A 1 72 ? 4.937 -6.087 -12.523 1.00 77.12 72 GLY A O 1
ATOM 493 N N . VAL A 1 73 ? 6.475 -6.182 -14.151 1.00 73.62 73 VAL A N 1
ATOM 494 C CA . VAL A 1 73 ? 6.933 -7.539 -13.805 1.00 73.62 73 VAL A CA 1
ATOM 495 C C . VAL A 1 73 ? 7.812 -7.527 -12.552 1.00 73.62 73 VAL A C 1
ATOM 497 O O . VAL A 1 73 ? 7.590 -8.310 -11.634 1.00 73.62 73 VAL A O 1
ATOM 500 N N . ASP A 1 74 ? 8.742 -6.572 -12.476 1.00 88.38 74 ASP A N 1
ATOM 501 C CA . ASP A 1 74 ? 9.683 -6.422 -11.366 1.00 88.38 74 ASP A CA 1
ATOM 502 C C . ASP A 1 74 ? 9.735 -4.970 -10.901 1.00 88.38 74 ASP A C 1
ATOM 504 O O . ASP A 1 74 ? 10.100 -4.084 -11.670 1.00 88.38 74 ASP A O 1
ATOM 508 N N . CYS A 1 75 ? 9.388 -4.719 -9.636 1.00 92.81 75 CYS A N 1
ATOM 509 C CA . CYS A 1 75 ? 9.304 -3.374 -9.066 1.00 92.81 75 CYS A CA 1
ATOM 510 C C . CYS A 1 75 ? 10.201 -3.214 -7.833 1.00 92.81 75 CYS A C 1
ATOM 512 O O . CYS A 1 75 ? 10.114 -3.989 -6.873 1.00 92.81 75 CYS A O 1
ATOM 514 N N . VAL A 1 76 ? 10.998 -2.146 -7.814 1.00 93.56 76 VAL A N 1
ATOM 515 C CA . VAL A 1 76 ? 11.952 -1.814 -6.746 1.00 93.56 76 VAL A CA 1
ATOM 516 C C . VAL A 1 76 ? 11.733 -0.401 -6.202 1.00 93.56 76 VAL A C 1
ATOM 518 O O . VAL A 1 76 ? 11.011 0.409 -6.782 1.00 93.56 76 VAL A O 1
ATOM 521 N N . GLY A 1 77 ? 12.362 -0.092 -5.064 1.00 94.62 77 GLY A N 1
ATOM 522 C CA . GLY A 1 77 ? 12.326 1.259 -4.492 1.00 94.62 77 GLY A CA 1
ATOM 523 C C . GLY A 1 77 ? 10.964 1.663 -3.923 1.00 94.62 77 GLY A C 1
ATOM 524 O O . GLY A 1 77 ? 10.604 2.835 -3.987 1.00 94.62 77 GLY A O 1
ATOM 525 N N . TRP A 1 78 ? 10.214 0.702 -3.378 1.00 96.62 78 TRP A N 1
ATOM 526 C CA . TRP A 1 78 ? 8.865 0.913 -2.855 1.00 96.62 78 TRP A CA 1
ATOM 527 C C . TRP A 1 78 ? 8.785 2.049 -1.829 1.00 96.62 78 TRP A C 1
ATOM 529 O O . TRP A 1 78 ? 9.530 2.080 -0.846 1.00 96.62 78 TRP A O 1
ATOM 539 N N . ARG A 1 79 ? 7.823 2.948 -2.030 1.00 97.81 79 ARG A N 1
ATOM 540 C CA . ARG A 1 79 ? 7.440 4.008 -1.095 1.00 97.81 79 ARG A CA 1
ATOM 541 C C . ARG A 1 79 ? 5.944 3.937 -0.833 1.00 97.81 79 ARG A C 1
ATOM 543 O O . ARG A 1 79 ? 5.165 3.676 -1.744 1.00 97.81 79 ARG A O 1
ATOM 550 N N . TYR A 1 80 ? 5.562 4.197 0.411 1.00 97.00 80 TYR A N 1
ATOM 551 C CA . TYR A 1 80 ? 4.172 4.193 0.852 1.00 97.00 80 TYR A CA 1
ATOM 552 C C . TYR A 1 80 ? 3.849 5.513 1.540 1.00 97.00 80 TYR A C 1
ATOM 554 O O . TYR A 1 80 ? 4.669 6.049 2.284 1.00 97.00 80 TYR A O 1
ATOM 562 N N . SER A 1 81 ? 2.650 6.027 1.294 1.00 98.00 81 SER A N 1
ATOM 563 C CA . SER A 1 81 ? 2.138 7.236 1.930 1.00 98.00 81 SER A CA 1
ATOM 564 C 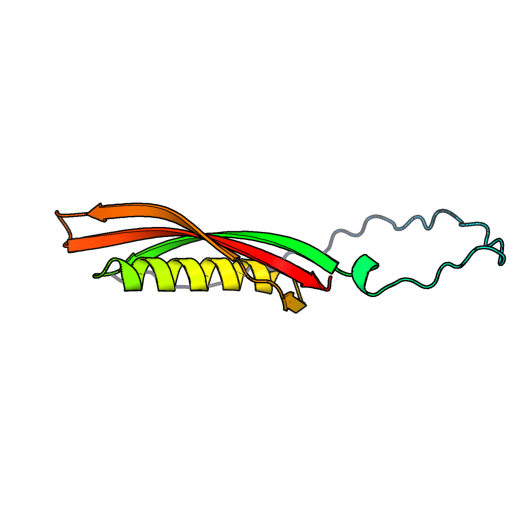C . SER A 1 81 ? 0.691 7.021 2.351 1.00 98.00 81 SER A C 1
ATOM 566 O O . SER A 1 81 ? -0.145 6.610 1.544 1.00 98.00 81 SER A O 1
ATOM 568 N N . ILE A 1 82 ? 0.393 7.291 3.622 1.00 98.00 82 ILE A N 1
ATOM 569 C CA . ILE A 1 82 ? -0.979 7.291 4.129 1.00 98.00 82 ILE A CA 1
ATOM 570 C C . ILE A 1 82 ? -1.622 8.599 3.672 1.00 98.00 82 ILE A C 1
ATOM 572 O O . ILE A 1 82 ? -1.290 9.672 4.167 1.00 98.00 82 ILE A O 1
ATOM 576 N N . VAL A 1 83 ? -2.543 8.502 2.718 1.00 98.06 83 VAL A N 1
ATOM 577 C CA . VAL A 1 83 ? -3.259 9.654 2.156 1.00 98.06 83 VAL A CA 1
ATOM 578 C C . VAL A 1 83 ? -4.399 10.071 3.078 1.00 98.06 83 VAL A C 1
ATOM 580 O O . VAL A 1 83 ? -4.687 11.256 3.235 1.00 98.06 83 VAL A O 1
ATOM 583 N N . LYS A 1 84 ? -5.074 9.089 3.681 1.00 98.00 84 LYS A N 1
ATOM 584 C CA . LYS A 1 84 ? -6.208 9.323 4.571 1.00 98.00 84 LYS A CA 1
ATOM 585 C C . LYS A 1 84 ? -6.337 8.188 5.574 1.00 98.00 84 LYS A C 1
ATOM 587 O O . LYS A 1 84 ? -6.238 7.024 5.200 1.00 98.00 84 LYS A O 1
ATOM 592 N N . LEU A 1 85 ? -6.632 8.531 6.820 1.00 97.88 85 LEU A N 1
ATOM 593 C CA . LEU A 1 85 ? -7.057 7.590 7.848 1.00 97.88 85 LEU A CA 1
ATOM 594 C C . LEU A 1 85 ? -8.303 8.162 8.519 1.00 97.88 85 LEU A C 1
ATOM 596 O O . LEU A 1 85 ? -8.315 9.328 8.909 1.00 97.88 85 LEU A O 1
ATOM 600 N N . VAL A 1 86 ? -9.361 7.362 8.601 1.00 97.94 86 VAL A N 1
ATOM 601 C CA . VAL A 1 86 ? -10.632 7.757 9.216 1.00 97.94 86 VAL A CA 1
ATOM 602 C C . VAL A 1 86 ? -11.076 6.673 10.177 1.00 97.94 86 VAL A C 1
ATOM 604 O O . VAL A 1 86 ? -11.127 5.501 9.808 1.00 97.94 86 VAL A O 1
ATOM 607 N N . GLU A 1 87 ? -11.433 7.083 11.386 1.00 97.75 87 GLU A N 1
ATOM 608 C CA . GLU A 1 87 ? -12.134 6.244 12.348 1.00 97.75 87 GLU A CA 1
ATOM 609 C C . GLU A 1 87 ? -13.648 6.374 12.153 1.00 97.75 87 GLU A C 1
ATOM 611 O O . GLU A 1 87 ? -14.182 7.479 12.037 1.00 97.75 87 GLU A O 1
ATOM 616 N N . HIS A 1 88 ? -14.342 5.239 12.128 1.00 96.50 88 HIS A N 1
ATOM 617 C CA . HIS A 1 88 ? -15.796 5.143 12.026 1.00 96.50 88 HIS A CA 1
ATOM 618 C C . HIS A 1 88 ? -16.360 4.642 13.360 1.00 96.50 88 HIS A C 1
ATOM 620 O O . HIS A 1 88 ? -16.576 3.434 13.521 1.00 96.50 88 HIS A O 1
ATOM 626 N N . PRO A 1 89 ? -16.627 5.540 14.328 1.00 92.12 89 PRO A N 1
ATOM 627 C CA . PRO A 1 89 ? -16.970 5.152 15.698 1.00 92.12 89 PRO A CA 1
ATOM 628 C C . PRO A 1 89 ? -18.277 4.355 15.781 1.00 92.12 89 PRO A C 1
ATOM 630 O O . PRO A 1 89 ? -18.410 3.472 16.621 1.00 92.12 89 PRO A O 1
ATOM 633 N N . SER A 1 90 ? -19.218 4.593 14.863 1.00 95.12 90 SER A N 1
ATOM 634 C CA . SER A 1 90 ? -20.490 3.862 14.783 1.00 95.12 90 SER A CA 1
ATOM 635 C C . SER A 1 90 ? -20.339 2.379 14.433 1.00 95.12 90 SER A C 1
ATOM 637 O O . SER A 1 90 ? -21.248 1.597 14.697 1.00 95.12 90 SER A O 1
ATOM 639 N N . THR A 1 91 ? -19.215 1.982 13.830 1.00 94.50 91 THR A N 1
ATOM 640 C CA . THR A 1 91 ? -18.967 0.599 13.384 1.00 94.50 91 THR A CA 1
ATOM 641 C C . THR A 1 91 ? -17.709 -0.014 13.996 1.00 94.50 91 THR A C 1
ATOM 643 O O . THR A 1 91 ? -17.418 -1.183 13.741 1.00 94.50 91 THR A O 1
ATOM 646 N N . SER A 1 92 ? -16.974 0.751 14.812 1.00 93.81 92 SER A N 1
ATOM 647 C CA . SER A 1 92 ? -15.666 0.368 15.362 1.00 93.81 92 SER A CA 1
ATOM 648 C C . SER A 1 92 ? -14.693 -0.113 14.273 1.00 93.81 92 SER A C 1
ATOM 650 O O . SER A 1 92 ? -13.980 -1.104 14.445 1.00 93.81 92 SER A O 1
ATOM 652 N N . LEU A 1 93 ? -14.714 0.560 13.119 1.00 96.69 93 LEU A N 1
ATOM 653 C CA . LEU A 1 93 ? -13.827 0.299 11.989 1.00 96.69 93 LEU A CA 1
ATOM 654 C C . LEU A 1 93 ? -12.945 1.510 11.712 1.00 96.69 93 LEU A C 1
ATOM 656 O O . LEU A 1 93 ? -13.354 2.655 11.877 1.00 96.69 93 LEU A O 1
ATOM 660 N N . TYR A 1 94 ? -11.763 1.237 11.186 1.00 97.81 94 TYR A N 1
ATOM 661 C CA . TYR A 1 94 ? -1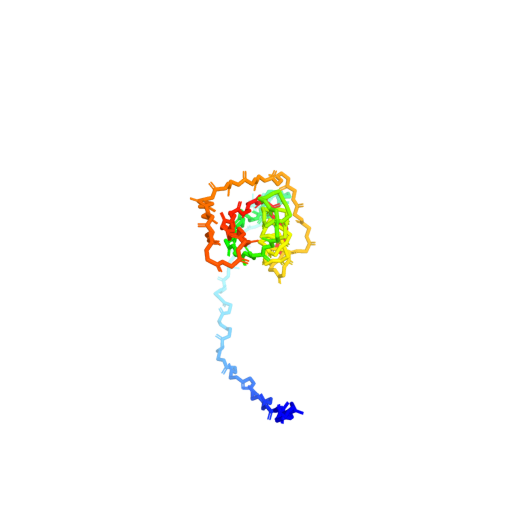0.879 2.215 10.579 1.00 97.81 94 TYR A CA 1
ATOM 662 C C . TYR A 1 94 ? -10.889 2.001 9.075 1.00 97.81 94 TYR A C 1
ATOM 664 O O . TYR A 1 94 ? -10.837 0.860 8.621 1.00 97.81 94 TYR A O 1
ATOM 672 N N . SER A 1 95 ? -10.935 3.085 8.305 1.00 97.88 95 SER A N 1
ATOM 673 C CA . SER A 1 95 ? -10.688 3.061 6.865 1.00 97.88 95 SER A CA 1
ATOM 674 C C . SER A 1 95 ? -9.414 3.831 6.556 1.00 97.88 95 SER A C 1
ATOM 676 O O . SER A 1 95 ? -9.299 5.001 6.935 1.00 97.88 95 SER A O 1
ATOM 678 N N . ALA A 1 96 ? -8.493 3.204 5.836 1.00 98.38 96 ALA A N 1
ATOM 679 C CA . ALA A 1 96 ? -7.264 3.826 5.378 1.00 98.38 96 ALA A CA 1
ATOM 680 C C . ALA A 1 96 ? -7.247 3.911 3.851 1.00 98.38 96 ALA A C 1
ATOM 682 O O . ALA A 1 96 ? -7.722 3.010 3.162 1.00 98.38 96 ALA A O 1
ATOM 683 N N . THR A 1 97 ? -6.664 4.984 3.331 1.00 98.44 97 THR A N 1
ATOM 684 C CA . THR A 1 97 ? -6.293 5.149 1.927 1.00 98.44 97 THR A CA 1
ATOM 685 C C . THR A 1 97 ? -4.784 5.321 1.866 1.00 98.44 97 THR A C 1
ATOM 687 O O . THR A 1 97 ? -4.239 6.238 2.484 1.00 98.44 97 THR A O 1
ATOM 690 N N . VAL A 1 98 ? -4.110 4.450 1.120 1.00 98.50 98 VAL A N 1
ATOM 691 C CA . VAL A 1 98 ? -2.652 4.423 0.993 1.00 98.50 98 VAL A CA 1
ATOM 692 C C . VAL A 1 98 ? -2.272 4.514 -0.477 1.00 98.50 98 VAL A C 1
ATOM 694 O O . VAL A 1 98 ? -2.852 3.831 -1.321 1.00 98.50 98 VAL A O 1
ATOM 697 N N . ALA A 1 99 ? -1.287 5.357 -0.770 1.00 98.12 99 ALA A N 1
ATOM 698 C CA . ALA A 1 99 ? -0.605 5.400 -2.052 1.00 98.12 99 ALA A CA 1
ATOM 699 C C . ALA A 1 99 ? 0.694 4.593 -1.963 1.00 98.12 99 ALA A C 1
ATOM 701 O O . ALA A 1 99 ? 1.468 4.764 -1.019 1.00 98.12 99 ALA A O 1
ATOM 702 N N . ALA A 1 100 ? 0.933 3.734 -2.949 1.00 97.88 100 ALA A N 1
ATOM 703 C CA . ALA A 1 100 ? 2.185 3.019 -3.142 1.00 97.88 100 ALA A CA 1
ATOM 704 C C . ALA A 1 100 ? 2.833 3.482 -4.449 1.00 97.88 100 ALA A C 1
ATOM 706 O O . ALA A 1 100 ? 2.140 3.661 -5.452 1.00 97.88 100 ALA A O 1
ATOM 707 N N . SER A 1 101 ? 4.151 3.654 -4.451 1.00 96.88 101 SER A N 1
ATOM 708 C CA . SER A 1 101 ? 4.925 3.915 -5.663 1.00 96.88 101 SER A CA 1
ATOM 709 C C . SER A 1 101 ? 6.209 3.098 -5.703 1.00 96.88 101 SER A C 1
ATOM 711 O O . SER A 1 101 ? 6.777 2.758 -4.665 1.00 96.88 101 SER A O 1
ATOM 713 N N . ALA A 1 102 ? 6.641 2.755 -6.912 1.00 96.25 102 ALA A N 1
ATOM 714 C CA . ALA A 1 102 ? 7.861 2.006 -7.185 1.00 96.25 102 ALA A CA 1
ATOM 715 C C . ALA A 1 102 ? 8.343 2.287 -8.612 1.00 96.25 102 ALA A C 1
ATOM 717 O O . ALA A 1 102 ? 7.598 2.812 -9.439 1.00 96.25 102 ALA A O 1
ATOM 718 N N . THR A 1 103 ? 9.575 1.900 -8.914 1.00 94.12 103 THR A N 1
ATOM 719 C CA . THR A 1 103 ? 10.084 1.855 -10.287 1.00 94.12 103 THR A CA 1
ATOM 720 C C . THR A 1 103 ? 10.007 0.415 -10.772 1.00 94.12 103 THR A C 1
ATOM 722 O O . THR A 1 103 ? 10.560 -0.466 -10.113 1.00 94.12 103 THR A O 1
ATOM 725 N N . CYS A 1 104 ? 9.314 0.174 -11.885 1.00 91.50 104 CYS A N 1
ATOM 726 C CA . CYS A 1 104 ? 9.047 -1.167 -12.402 1.00 91.50 104 CYS A CA 1
ATOM 727 C C . CYS A 1 104 ? 9.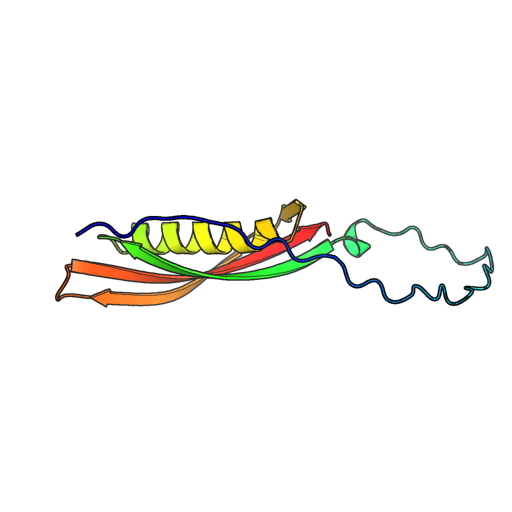662 -1.384 -13.784 1.00 91.50 104 CYS A C 1
ATOM 729 O O . CYS A 1 104 ? 9.679 -0.455 -14.584 1.00 91.50 104 CYS A O 1
ATOM 731 N N . VAL A 1 105 ? 10.109 -2.600 -14.085 1.00 88.06 105 VAL A N 1
ATOM 732 C CA . VAL A 1 105 ? 10.487 -3.002 -15.447 1.00 88.06 105 VAL A CA 1
ATOM 733 C C . VAL A 1 105 ? 9.223 -3.204 -16.287 1.00 88.06 105 VAL A C 1
ATOM 735 O O . VAL A 1 105 ? 8.235 -3.762 -15.791 1.00 88.06 105 VAL A O 1
ATOM 738 N N . GLN A 1 106 ? 9.249 -2.685 -17.515 1.00 74.06 106 GLN A N 1
ATOM 739 C CA . GLN A 1 106 ? 8.138 -2.711 -18.466 1.00 74.06 106 GLN A CA 1
ATOM 740 C C . GLN A 1 106 ? 8.103 -3.989 -19.305 1.00 74.06 106 GLN A C 1
ATOM 742 O O . GLN A 1 106 ? 9.186 -4.485 -19.685 1.00 74.06 106 GLN A O 1
#

Sequence (106 aa):
MRPLFLSAVIATALLLPATPASATTDPATAHPATAADYTVPRSATSSASARGSDAAIELAASYARGAVVAVGVDCVGWRYSIVKLVEHPSTSLYSATVAASATCVQ